Protein AF-A0A8J6B1J0-F1 (afdb_monomer_lite)

Radius of gyration: 17.76 Å; chains: 1; bounding box: 46×35×57 Å

pLDDT: mean 84.95, std 15.13, range [45.5, 97.12]

Secondary structure (DSSP, 8-state):
----GGGGGGHHHHHHHHHHHHHHHHHHHHH---HHHHHHHHHHHHHHHHHHTTS-HHHHHHHHHHHHHHHHHHTTS---HHHHHHHHHHHHHHHHHTTSS--TTSSTT-S---

Foldseek 3Di:
DPPPVVCVVCPVVVLVVVLVVVLVLLVVLLVDPDPVVVVVSLVVLLVSLVVLLPDDLVSVVSNCVSCVVSLVSVVVDPDDPSSVVSSVSSVVSCCVSVVVDDPPPPPVVDDDDD

Sequence (114 aa):
MYTDERRRDFWEDIEQRLLNVCSEALAYFITVNSESHREAWTNLLLLLLTKTLKVSNEKFRAHASKYYPHLCEIMQFDLIPELRAVLRKFFLRIGIVFRIWLADEQLSGRLPSS

InterPro domains:
  IPR046455 Sec7/BIG1-like, C-terminal domain [PF20252] (1-91)

Structure (mmCIF, N/CA/C/O backbone):
data_AF-A0A8J6B1J0-F1
#
_entry.id   AF-A0A8J6B1J0-F1
#
loop_
_atom_site.group_PDB
_atom_site.id
_atom_site.type_symbol
_atom_site.label_atom_id
_atom_site.label_alt_id
_atom_site.label_comp_id
_atom_site.label_asym_id
_atom_site.label_entity_id
_atom_site.label_seq_id
_atom_site.pdbx_PDB_ins_code
_atom_site.Cartn_x
_atom_site.Cartn_y
_atom_site.Cartn_z
_atom_site.occupancy
_atom_site.B_iso_or_equiv
_atom_site.auth_seq_id
_atom_site.auth_comp_id
_atom_site.auth_asym_id
_atom_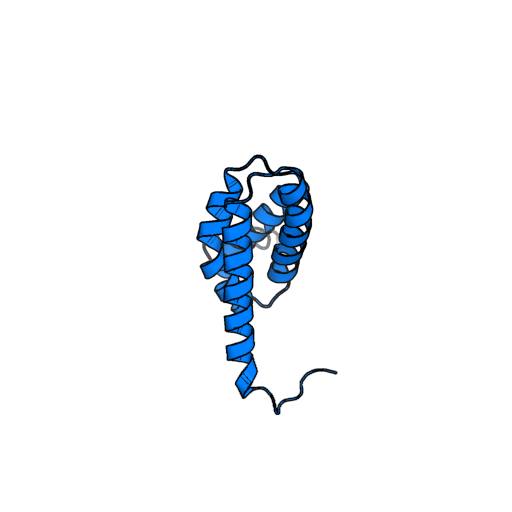site.auth_atom_id
_atom_site.pdbx_PDB_model_num
ATOM 1 N N . MET A 1 1 ? -22.500 14.579 -2.874 1.00 50.72 1 MET A N 1
ATOM 2 C CA . MET A 1 1 ? -23.157 14.079 -4.101 1.00 50.72 1 MET A CA 1
ATOM 3 C C . MET A 1 1 ? -22.455 12.802 -4.573 1.00 50.72 1 MET A C 1
ATOM 5 O O . MET A 1 1 ? -21.674 12.902 -5.495 1.00 50.72 1 MET A O 1
ATOM 9 N N . TYR A 1 2 ? -22.644 11.663 -3.882 1.00 50.44 2 TYR A N 1
ATOM 10 C CA . TYR A 1 2 ? -22.471 10.262 -4.361 1.00 50.44 2 TYR A CA 1
ATOM 11 C C . TYR A 1 2 ? -22.719 9.264 -3.203 1.00 50.44 2 TYR A C 1
ATOM 13 O O . TYR A 1 2 ? -21.967 8.324 -2.975 1.00 50.44 2 TYR A O 1
ATOM 21 N N . THR A 1 3 ? -23.777 9.479 -2.426 1.00 58.22 3 THR A N 1
ATOM 22 C CA . THR A 1 3 ? -24.285 8.491 -1.461 1.00 58.22 3 THR A CA 1
ATOM 23 C C . THR A 1 3 ? -25.687 8.127 -1.914 1.00 58.22 3 THR A C 1
ATOM 25 O O . THR A 1 3 ? -26.676 8.552 -1.330 1.00 58.22 3 THR A O 1
ATOM 28 N N . ASP A 1 4 ? -25.762 7.433 -3.050 1.00 66.00 4 ASP A N 1
ATOM 29 C CA . ASP A 1 4 ? -26.993 6.770 -3.472 1.00 66.00 4 ASP A CA 1
ATOM 30 C C . ASP A 1 4 ? -27.190 5.576 -2.529 1.00 66.00 4 ASP A C 1
ATOM 32 O O . ASP A 1 4 ? -26.603 4.509 -2.718 1.00 66.00 4 ASP A O 1
ATOM 36 N N . GLU A 1 5 ? -27.931 5.798 -1.440 1.00 66.50 5 GLU A N 1
ATOM 37 C CA . GLU A 1 5 ? -28.155 4.811 -0.373 1.00 66.50 5 GLU A CA 1
ATOM 38 C C . GLU A 1 5 ? -28.821 3.527 -0.887 1.00 66.50 5 GLU A C 1
ATOM 40 O O . GLU A 1 5 ? -28.708 2.482 -0.254 1.00 66.50 5 GLU A O 1
ATOM 45 N N . ARG A 1 6 ? -29.423 3.567 -2.083 1.00 63.72 6 ARG A N 1
ATOM 46 C CA . ARG A 1 6 ? -30.017 2.413 -2.773 1.00 63.72 6 ARG A CA 1
ATOM 47 C C . ARG A 1 6 ? -28.990 1.394 -3.274 1.00 63.72 6 ARG A C 1
ATOM 49 O O . ARG A 1 6 ? -29.377 0.352 -3.785 1.00 63.72 6 ARG A O 1
ATOM 56 N N . ARG A 1 7 ? -27.691 1.699 -3.183 1.00 62.53 7 ARG A N 1
ATOM 57 C CA . ARG A 1 7 ? -26.591 0.820 -3.619 1.00 62.53 7 ARG A CA 1
ATOM 58 C C . ARG A 1 7 ? -25.714 0.333 -2.468 1.00 62.53 7 ARG A C 1
ATOM 60 O O . ARG A 1 7 ? -24.639 -0.206 -2.728 1.00 62.53 7 ARG A O 1
ATOM 67 N N . ARG A 1 8 ? -26.151 0.537 -1.217 1.00 65.69 8 ARG A N 1
ATOM 68 C CA . ARG A 1 8 ? -25.427 0.099 -0.013 1.00 65.69 8 ARG A CA 1
ATOM 69 C C . ARG A 1 8 ? -25.078 -1.381 -0.056 1.00 65.69 8 ARG A C 1
ATOM 71 O O . ARG A 1 8 ? -23.951 -1.737 0.267 1.00 65.69 8 ARG A O 1
ATOM 78 N N . ASP A 1 9 ? -26.014 -2.185 -0.543 1.00 74.81 9 ASP A N 1
ATOM 79 C CA . ASP A 1 9 ? -25.898 -3.641 -0.622 1.00 74.81 9 ASP A CA 1
ATOM 80 C C . ASP A 1 9 ? -24.714 -4.095 -1.495 1.00 74.81 9 ASP A C 1
ATOM 82 O O . ASP A 1 9 ? -24.187 -5.181 -1.298 1.00 74.81 9 ASP A O 1
ATOM 86 N N . PHE A 1 10 ? -24.236 -3.245 -2.414 1.00 77.94 10 PHE A N 1
ATOM 87 C CA . PHE A 1 10 ? -23.089 -3.540 -3.280 1.00 77.94 10 PHE A CA 1
ATOM 88 C C . PHE A 1 10 ? -21.767 -2.944 -2.782 1.00 77.94 10 PHE A C 1
ATOM 90 O O . PHE A 1 10 ? -20.724 -3.176 -3.395 1.00 77.94 10 PHE A O 1
ATOM 97 N N . TRP A 1 11 ? -21.767 -2.125 -1.724 1.00 78.69 11 TRP A N 1
ATOM 98 C CA . TRP A 1 11 ? -20.541 -1.461 -1.270 1.00 78.69 11 TRP A CA 1
ATOM 99 C C . TRP A 1 11 ? -19.500 -2.449 -0.759 1.00 78.69 11 TRP A C 1
ATOM 101 O O . TRP A 1 11 ? -18.324 -2.284 -1.081 1.00 78.69 11 TRP A O 1
ATOM 111 N N . GLU A 1 12 ? -19.923 -3.478 -0.028 1.00 82.12 12 GLU A N 1
ATOM 112 C CA . GLU A 1 12 ? -19.017 -4.520 0.461 1.00 82.12 12 GLU A CA 1
ATOM 113 C C . GLU A 1 12 ? -18.400 -5.308 -0.699 1.00 82.12 12 GLU A C 1
ATOM 115 O O . GLU A 1 12 ? -17.180 -5.472 -0.752 1.00 82.12 12 GLU A O 1
ATOM 120 N N . ASP A 1 13 ? -19.207 -5.695 -1.690 1.00 85.69 13 ASP A N 1
ATOM 121 C CA . ASP A 1 13 ? -18.733 -6.393 -2.890 1.00 85.69 13 ASP A CA 1
ATOM 122 C C . ASP A 1 13 ? -17.728 -5.557 -3.691 1.00 85.69 13 ASP A C 1
ATOM 124 O O . ASP A 1 13 ? -16.697 -6.059 -4.150 1.00 85.69 13 ASP A O 1
ATOM 128 N N . ILE A 1 14 ? -18.011 -4.263 -3.867 1.00 86.69 14 ILE A N 1
ATOM 129 C CA . ILE A 1 14 ? -17.119 -3.335 -4.570 1.00 86.69 14 ILE A CA 1
ATOM 130 C C . ILE A 1 14 ? -15.808 -3.173 -3.797 1.00 86.69 14 ILE A C 1
ATOM 132 O O . ILE A 1 14 ? -14.734 -3.177 -4.402 1.00 86.69 14 ILE A O 1
ATOM 136 N N . GLU A 1 15 ? -15.876 -3.051 -2.472 1.00 84.88 15 GLU A N 1
ATOM 137 C CA . GLU A 1 15 ? -14.702 -2.927 -1.610 1.00 84.88 15 GLU A CA 1
ATOM 138 C C . GLU A 1 15 ? -13.831 -4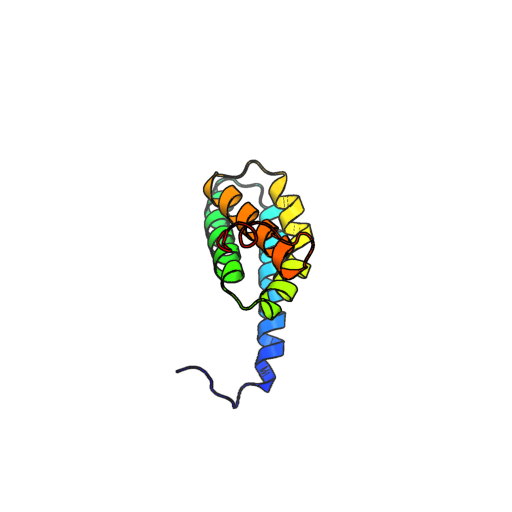.189 -1.659 1.00 84.88 15 GLU A C 1
ATOM 140 O O . GLU A 1 15 ? -12.617 -4.084 -1.835 1.00 84.88 15 GLU A O 1
ATOM 145 N N . GLN A 1 16 ? -14.434 -5.381 -1.619 1.00 88.62 16 GLN A N 1
ATOM 146 C CA .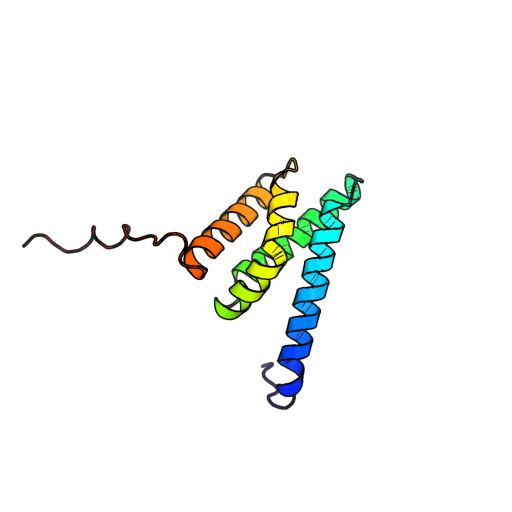 GLN A 1 16 ? -13.714 -6.649 -1.768 1.00 88.62 16 GLN A CA 1
ATOM 147 C C . GLN A 1 16 ? -13.055 -6.787 -3.141 1.00 88.62 16 GLN A C 1
ATOM 149 O O . GLN A 1 16 ? -11.886 -7.170 -3.235 1.00 88.62 16 GLN A O 1
ATOM 154 N N . ARG A 1 17 ? -13.758 -6.418 -4.218 1.00 91.50 17 ARG A N 1
ATOM 155 C CA . ARG A 1 17 ? -13.182 -6.406 -5.572 1.00 91.50 17 ARG A CA 1
ATOM 156 C C . ARG A 1 17 ? -12.009 -5.440 -5.674 1.00 91.50 17 ARG A C 1
ATOM 158 O O . ARG A 1 17 ? -10.980 -5.805 -6.236 1.00 91.50 17 ARG A O 1
ATOM 165 N N . LEU A 1 18 ? -12.128 -4.247 -5.095 1.00 90.38 18 LEU A N 1
ATOM 166 C CA . LEU A 1 18 ? -11.040 -3.274 -5.069 1.00 90.38 18 LEU A CA 1
ATOM 167 C C . LEU A 1 18 ? -9.834 -3.810 -4.286 1.00 90.38 18 LEU A C 1
ATOM 169 O O . LEU A 1 18 ? -8.708 -3.733 -4.768 1.00 90.38 18 LEU A O 1
ATOM 173 N N . LEU A 1 19 ? -10.066 -4.407 -3.113 1.00 92.44 19 LEU A N 1
ATOM 174 C CA . LEU A 1 19 ? -9.029 -5.057 -2.310 1.00 92.44 19 LEU A CA 1
ATOM 175 C C . LEU A 1 19 ? -8.307 -6.167 -3.085 1.00 92.44 19 LEU A C 1
ATOM 177 O O . LEU A 1 19 ? -7.086 -6.278 -2.985 1.00 92.44 19 LEU A O 1
ATOM 181 N N . ASN A 1 20 ? -9.040 -6.992 -3.838 1.00 93.19 20 ASN A N 1
ATOM 182 C CA . ASN A 1 20 ? -8.471 -8.046 -4.685 1.00 93.19 20 ASN A CA 1
ATOM 183 C C . ASN A 1 20 ? -7.608 -7.458 -5.804 1.00 93.19 20 ASN A C 1
ATOM 185 O O . ASN A 1 20 ? -6.415 -7.739 -5.851 1.00 93.19 20 ASN A O 1
ATOM 189 N N . VAL A 1 21 ? -8.173 -6.570 -6.625 1.00 93.88 21 VAL A N 1
ATOM 190 C CA . VAL A 1 21 ? -7.481 -5.979 -7.783 1.00 93.88 21 VAL A CA 1
ATOM 191 C C . VAL A 1 21 ? -6.223 -5.222 -7.361 1.00 93.88 21 VAL A C 1
ATOM 193 O O . VAL A 1 21 ? -5.175 -5.341 -7.991 1.00 93.88 21 VAL A O 1
ATOM 196 N N . CYS A 1 22 ? -6.285 -4.459 -6.270 1.00 94.19 22 CYS A N 1
ATOM 197 C CA . CYS A 1 22 ? -5.111 -3.761 -5.759 1.00 94.19 22 CYS A CA 1
ATOM 198 C C . CYS A 1 22 ? -4.048 -4.723 -5.205 1.00 94.19 22 CYS A C 1
ATOM 200 O O . CYS A 1 22 ? -2.859 -4.448 -5.343 1.00 94.19 22 CYS A O 1
ATOM 202 N N . SER A 1 23 ? -4.450 -5.844 -4.599 1.00 93.94 23 SER A N 1
ATOM 203 C CA . SER A 1 23 ? -3.509 -6.879 -4.156 1.00 93.94 23 SER A CA 1
ATOM 204 C C . SER A 1 23 ? -2.840 -7.574 -5.341 1.00 93.94 23 SER A C 1
ATOM 206 O O . SER A 1 23 ? -1.633 -7.789 -5.317 1.00 93.94 23 SER A O 1
ATOM 208 N N . GLU A 1 24 ? -3.599 -7.884 -6.391 1.00 93.88 24 GLU A N 1
ATOM 209 C CA . GLU A 1 24 ? -3.075 -8.456 -7.635 1.00 93.88 24 GLU A CA 1
ATOM 210 C C . GLU A 1 24 ? -2.111 -7.491 -8.331 1.00 93.88 24 GLU A C 1
ATOM 212 O O . GLU A 1 24 ? -1.060 -7.911 -8.803 1.00 93.88 24 GLU A O 1
ATOM 217 N N . ALA A 1 25 ? -2.406 -6.188 -8.326 1.00 93.12 25 ALA A N 1
ATOM 218 C CA . ALA A 1 25 ? -1.504 -5.166 -8.851 1.00 93.12 25 ALA A CA 1
ATOM 219 C C . ALA A 1 25 ? -0.158 -5.131 -8.103 1.00 93.12 25 ALA A C 1
ATOM 221 O O . ALA A 1 25 ? 0.892 -4.985 -8.729 1.00 93.12 25 ALA A O 1
ATOM 222 N N . LEU A 1 26 ? -0.174 -5.292 -6.775 1.00 93.94 26 LEU A N 1
ATOM 223 C CA . LEU A 1 26 ? 1.046 -5.385 -5.966 1.00 93.94 26 LEU A CA 1
ATOM 224 C C . LEU A 1 26 ? 1.831 -6.665 -6.270 1.00 93.94 26 LEU A C 1
ATOM 226 O O . LEU A 1 26 ? 3.045 -6.603 -6.451 1.00 93.94 26 LEU A O 1
ATOM 230 N N . ALA A 1 27 ? 1.144 -7.805 -6.365 1.00 93.94 27 AL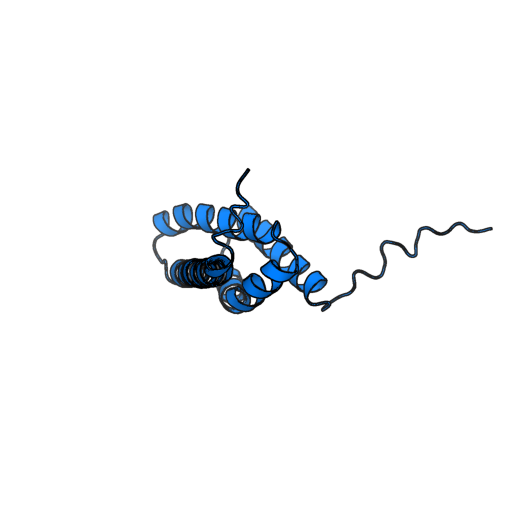A A N 1
ATOM 231 C CA . ALA A 1 27 ? 1.757 -9.073 -6.749 1.00 93.94 27 ALA A CA 1
ATOM 232 C C . ALA A 1 27 ? 2.393 -8.988 -8.143 1.00 93.94 27 ALA A C 1
ATOM 234 O O . ALA A 1 27 ? 3.537 -9.396 -8.330 1.00 93.94 27 ALA A O 1
ATOM 235 N N . TYR A 1 28 ? 1.690 -8.385 -9.102 1.00 92.12 28 TYR A N 1
ATOM 236 C CA . TYR A 1 28 ? 2.207 -8.172 -10.445 1.00 92.12 28 TYR A CA 1
ATOM 237 C C . TYR A 1 28 ? 3.470 -7.313 -10.419 1.00 92.12 28 TYR A C 1
ATOM 239 O O . TYR A 1 28 ? 4.482 -7.735 -10.973 1.00 92.12 28 TYR A O 1
ATOM 247 N N . PHE A 1 29 ? 3.457 -6.172 -9.715 1.00 90.44 29 PHE A N 1
ATOM 248 C CA . PHE A 1 29 ? 4.617 -5.281 -9.599 1.00 90.44 29 PHE A CA 1
ATOM 249 C C . PHE A 1 29 ? 5.889 -6.007 -9.131 1.00 90.44 29 PHE A C 1
ATOM 251 O O . PHE A 1 29 ? 6.964 -5.742 -9.665 1.00 90.44 29 PHE A O 1
ATOM 258 N N . ILE A 1 30 ? 5.767 -6.955 -8.194 1.00 91.62 30 ILE A N 1
ATOM 259 C CA . ILE A 1 30 ? 6.894 -7.770 -7.703 1.00 91.62 30 ILE A CA 1
ATOM 260 C C . ILE A 1 30 ? 7.525 -8.602 -8.833 1.00 91.62 30 ILE A C 1
ATOM 262 O O . ILE A 1 30 ? 8.741 -8.757 -8.887 1.00 91.62 30 ILE A O 1
ATOM 266 N N . THR A 1 31 ? 6.716 -9.108 -9.764 1.00 92.06 31 THR A N 1
ATOM 267 C CA . THR A 1 31 ? 7.179 -9.962 -10.874 1.00 92.06 31 THR A CA 1
ATOM 268 C C . THR A 1 31 ? 7.704 -9.191 -12.090 1.00 92.06 31 THR A C 1
ATOM 270 O O . THR A 1 31 ? 8.342 -9.781 -12.965 1.00 92.06 31 THR A O 1
ATOM 273 N N . VAL A 1 32 ? 7.435 -7.883 -12.190 1.00 85.62 32 VAL A N 1
ATOM 274 C CA . VAL A 1 32 ? 7.809 -7.085 -13.366 1.00 85.62 32 VAL A CA 1
ATOM 275 C C . VAL A 1 32 ? 9.324 -6.966 -13.441 1.00 85.62 32 VAL A C 1
ATOM 277 O O . VAL A 1 32 ? 9.915 -6.264 -12.634 1.00 85.62 32 VAL A O 1
ATOM 280 N N . ASN A 1 33 ? 9.951 -7.570 -14.454 1.00 77.38 33 ASN A N 1
ATOM 281 C CA . ASN A 1 33 ? 11.407 -7.504 -14.621 1.00 77.38 33 ASN A CA 1
ATOM 282 C C . ASN A 1 33 ? 11.911 -6.373 -15.531 1.00 77.38 33 ASN A C 1
ATOM 284 O O . ASN A 1 33 ? 13.067 -5.967 -15.429 1.00 77.38 33 ASN A O 1
ATOM 288 N N . SER A 1 34 ? 11.037 -5.845 -16.386 1.00 83.44 34 SER A N 1
ATOM 289 C CA . SER A 1 34 ? 11.349 -4.803 -17.369 1.00 83.44 34 SER A CA 1
ATOM 290 C C . SER A 1 34 ? 11.397 -3.409 -16.737 1.00 83.44 34 SER A C 1
ATOM 292 O O . SER A 1 34 ? 10.457 -3.002 -16.060 1.00 83.44 34 SER A O 1
ATOM 294 N N . GLU A 1 35 ? 12.471 -2.666 -16.997 1.00 78.12 35 GLU A N 1
ATOM 295 C CA . GLU A 1 35 ? 12.723 -1.331 -16.436 1.00 78.12 35 GLU A CA 1
ATOM 296 C C . GLU A 1 35 ? 11.650 -0.296 -16.818 1.00 78.12 35 GLU A C 1
ATOM 298 O O . GLU A 1 35 ? 11.098 0.366 -15.940 1.00 78.12 35 GLU A O 1
ATOM 303 N N . SER A 1 36 ? 11.251 -0.235 -18.094 1.00 79.44 36 SER A N 1
ATOM 304 C CA . SER A 1 36 ? 10.196 0.680 -18.564 1.00 79.44 36 SER A CA 1
ATOM 305 C C . SER A 1 36 ? 8.836 0.390 -17.924 1.00 79.44 36 SER A C 1
ATOM 307 O O . SER A 1 36 ? 8.094 1.304 -17.558 1.00 79.44 36 SER A O 1
ATOM 309 N N . HIS A 1 37 ? 8.509 -0.890 -17.729 1.00 80.56 37 HIS A N 1
ATOM 310 C CA . HIS A 1 37 ? 7.308 -1.269 -16.998 1.00 80.56 37 HIS A CA 1
ATOM 311 C C . HIS A 1 37 ? 7.423 -0.911 -15.512 1.00 80.56 37 HIS A C 1
ATOM 313 O O . HIS A 1 37 ? 6.471 -0.369 -14.955 1.00 80.56 37 HIS A O 1
ATOM 319 N N . ARG A 1 38 ? 8.570 -1.140 -14.859 1.00 83.06 38 ARG A N 1
ATOM 320 C CA . ARG A 1 38 ? 8.749 -0.753 -13.449 1.00 83.06 38 ARG A CA 1
ATOM 321 C C . ARG A 1 38 ? 8.515 0.738 -13.238 1.00 83.06 38 ARG A C 1
ATOM 323 O O . ARG A 1 38 ? 7.848 1.098 -12.271 1.00 83.06 38 ARG A O 1
ATOM 330 N N . GLU A 1 39 ? 8.994 1.597 -14.132 1.00 84.88 39 GLU A N 1
ATOM 331 C CA . GLU A 1 39 ? 8.788 3.044 -14.026 1.00 84.88 39 GLU A CA 1
ATOM 332 C C . GLU A 1 39 ? 7.299 3.425 -14.125 1.00 84.88 39 GLU A C 1
ATOM 334 O O . GLU A 1 39 ? 6.758 4.094 -13.239 1.00 84.88 39 GLU A O 1
ATOM 339 N N . ALA A 1 40 ? 6.589 2.924 -15.142 1.00 86.25 40 ALA A N 1
ATOM 340 C CA . ALA A 1 40 ? 5.155 3.177 -15.299 1.00 86.25 40 ALA A CA 1
ATOM 341 C C . ALA A 1 40 ? 4.340 2.673 -14.092 1.00 86.25 40 ALA A C 1
ATOM 343 O O . ALA A 1 40 ? 3.460 3.370 -13.577 1.00 86.25 40 ALA A O 1
ATOM 344 N N . TRP A 1 41 ? 4.667 1.480 -13.594 1.00 89.88 41 TRP A N 1
ATOM 345 C CA . TRP A 1 41 ? 3.993 0.888 -12.444 1.00 89.88 41 TRP A CA 1
ATOM 346 C C . TRP A 1 41 ? 4.384 1.534 -11.111 1.00 89.88 41 TRP A C 1
ATOM 348 O O . TRP A 1 41 ? 3.584 1.514 -10.178 1.00 89.88 41 TRP A O 1
ATOM 358 N N . THR A 1 42 ? 5.547 2.182 -11.019 1.00 90.56 42 THR A N 1
ATOM 359 C CA . THR A 1 42 ? 5.944 2.955 -9.831 1.00 90.56 42 THR A CA 1
ATOM 360 C C . THR A 1 42 ? 4.972 4.106 -9.582 1.00 90.56 42 THR A C 1
ATOM 362 O O . THR A 1 42 ? 4.530 4.305 -8.450 1.00 90.56 42 THR A O 1
ATOM 365 N N . ASN A 1 43 ? 4.549 4.815 -10.633 1.00 91.06 43 ASN A N 1
ATOM 366 C CA . ASN A 1 43 ? 3.542 5.874 -10.520 1.00 91.06 43 ASN A CA 1
ATOM 367 C C . ASN A 1 43 ? 2.179 5.333 -10.060 1.00 91.06 43 ASN A C 1
ATOM 369 O O . ASN A 1 43 ? 1.518 5.939 -9.211 1.00 91.06 43 ASN A O 1
ATOM 373 N N . LEU A 1 44 ? 1.775 4.163 -10.567 1.00 91.69 44 LEU A N 1
ATOM 374 C CA . LEU A 1 44 ? 0.556 3.482 -10.120 1.00 91.69 44 LEU A CA 1
ATOM 375 C C . LEU A 1 44 ? 0.651 3.065 -8.649 1.00 91.69 44 LEU A C 1
ATOM 377 O O . LEU A 1 44 ? -0.296 3.271 -7.889 1.00 91.69 44 LEU A O 1
ATOM 381 N N . LEU A 1 45 ? 1.799 2.538 -8.226 1.00 92.50 45 LEU A N 1
ATOM 382 C CA . LEU A 1 45 ? 2.043 2.130 -6.849 1.00 92.50 45 LEU A CA 1
ATOM 383 C C . LEU A 1 45 ? 2.022 3.331 -5.895 1.00 92.50 45 LEU A C 1
ATOM 385 O O . LEU A 1 45 ? 1.370 3.286 -4.851 1.00 92.50 45 LEU A O 1
ATOM 389 N N . LEU A 1 46 ? 2.663 4.437 -6.274 1.00 94.19 46 LEU A N 1
ATOM 390 C CA . LEU A 1 46 ? 2.603 5.697 -5.535 1.00 94.19 46 LEU A CA 1
ATOM 391 C C . LEU A 1 46 ? 1.158 6.177 -5.375 1.00 94.19 46 LEU A C 1
ATOM 393 O O . LEU A 1 46 ? 0.740 6.521 -4.265 1.00 94.19 46 LEU A O 1
ATOM 397 N N . LEU A 1 47 ? 0.370 6.164 -6.452 1.00 94.69 47 LEU A N 1
ATOM 398 C CA . LEU A 1 47 ? -1.040 6.540 -6.405 1.00 94.69 47 LEU A CA 1
ATOM 399 C C . LEU A 1 47 ? -1.836 5.618 -5.469 1.00 94.69 47 LEU A C 1
ATOM 401 O O . LEU A 1 47 ? -2.565 6.105 -4.603 1.00 94.69 47 LEU A O 1
ATOM 405 N N . LEU A 1 48 ? -1.665 4.302 -5.598 1.00 94.88 48 LEU A N 1
ATOM 406 C CA . LEU A 1 48 ? -2.344 3.306 -4.774 1.00 94.88 48 LEU A CA 1
ATOM 407 C C . LEU A 1 48 ? -2.049 3.515 -3.284 1.00 94.88 48 LEU A C 1
ATOM 409 O O . LEU A 1 48 ? -2.969 3.628 -2.466 1.00 94.88 48 LEU A O 1
ATOM 413 N N . LEU A 1 49 ? -0.768 3.611 -2.923 1.00 95.31 49 LEU A N 1
ATOM 414 C CA . LEU A 1 49 ? -0.339 3.751 -1.534 1.00 95.31 49 LEU A CA 1
ATOM 415 C C . LEU A 1 49 ? -0.770 5.096 -0.943 1.00 95.31 49 LEU A C 1
ATOM 417 O O . LEU A 1 49 ? -1.277 5.143 0.178 1.00 95.31 49 LEU A O 1
ATOM 421 N N . THR A 1 50 ? -0.641 6.195 -1.691 1.00 95.56 50 THR A N 1
ATOM 422 C CA . THR A 1 50 ? -1.055 7.526 -1.213 1.00 95.56 50 THR A CA 1
ATOM 423 C C . THR A 1 50 ? -2.567 7.657 -1.052 1.00 95.56 50 THR A C 1
ATOM 425 O O . THR A 1 50 ? -3.018 8.324 -0.118 1.00 95.56 50 THR A O 1
ATOM 428 N N . LYS A 1 51 ? -3.371 7.016 -1.910 1.00 95.19 51 LYS A N 1
ATOM 429 C CA . LYS A 1 51 ? -4.831 6.956 -1.742 1.00 95.19 51 LYS A CA 1
ATOM 430 C C . LYS A 1 51 ? -5.213 6.096 -0.544 1.00 95.19 51 LYS A C 1
ATOM 432 O O . LYS A 1 51 ? -6.006 6.544 0.282 1.00 95.19 51 LYS A O 1
ATOM 437 N N . THR A 1 52 ? -4.585 4.933 -0.384 1.00 94.69 52 THR A N 1
ATOM 438 C CA . THR A 1 52 ? -4.805 4.054 0.775 1.00 94.69 52 THR A CA 1
ATOM 439 C C . THR A 1 52 ? -4.423 4.754 2.084 1.00 94.69 52 THR A C 1
ATOM 441 O O . THR A 1 52 ? -5.130 4.660 3.079 1.00 94.69 52 THR A O 1
ATOM 444 N N . LEU A 1 53 ? -3.370 5.574 2.095 1.00 94.75 53 LEU A N 1
ATOM 445 C CA . LEU A 1 53 ? -3.000 6.396 3.253 1.00 94.75 53 LEU A CA 1
ATOM 446 C C . LEU A 1 53 ? -4.057 7.433 3.672 1.00 94.75 53 LEU A C 1
ATOM 448 O O . LEU A 1 53 ? -3.957 7.958 4.778 1.00 94.75 53 LEU A O 1
ATOM 452 N N . LYS A 1 54 ? -5.060 7.725 2.838 1.00 93.94 54 LYS A N 1
ATOM 453 C CA . LYS A 1 54 ? -6.111 8.717 3.122 1.00 93.94 54 LYS A CA 1
ATOM 454 C C . LYS A 1 54 ? -7.462 8.109 3.510 1.00 93.94 54 LYS A C 1
ATOM 456 O O . LYS A 1 54 ? -8.339 8.851 3.940 1.00 93.94 54 LYS A O 1
ATOM 461 N N . VAL A 1 55 ? -7.653 6.794 3.363 1.00 92.88 55 VAL A N 1
ATOM 462 C CA . VAL A 1 55 ? -8.917 6.135 3.753 1.00 92.88 55 VAL A CA 1
ATOM 463 C C . VAL A 1 55 ? -9.058 6.070 5.279 1.00 92.88 55 VAL A C 1
ATOM 465 O O . VAL A 1 55 ? -8.069 6.249 5.993 1.00 92.88 55 VAL A O 1
ATOM 468 N N . SER A 1 56 ? -10.264 5.809 5.795 1.00 94.44 56 SER A N 1
ATOM 469 C CA . SER A 1 56 ? -10.512 5.667 7.240 1.00 94.44 56 SER A CA 1
ATOM 470 C C . SER A 1 56 ? -9.685 4.534 7.863 1.00 94.44 56 SER A C 1
ATOM 472 O O . SER A 1 56 ? -9.194 3.650 7.165 1.00 94.44 56 SER A O 1
ATOM 474 N N . ASN A 1 57 ? -9.513 4.540 9.188 1.00 93.44 57 ASN A N 1
ATOM 475 C CA . ASN A 1 57 ? -8.706 3.514 9.862 1.00 93.44 57 ASN A CA 1
ATOM 476 C C . ASN A 1 57 ? -9.262 2.097 9.672 1.00 93.44 57 ASN A C 1
ATOM 478 O O . ASN A 1 57 ? -8.480 1.161 9.552 1.00 93.44 57 ASN A O 1
ATOM 482 N N . GLU A 1 58 ? -10.584 1.945 9.618 1.00 92.50 58 GLU A N 1
ATOM 483 C CA . GLU A 1 58 ? -11.254 0.668 9.355 1.00 92.50 58 GLU A CA 1
ATOM 484 C C . GLU A 1 58 ? -10.864 0.104 7.984 1.00 92.50 58 GLU A C 1
ATOM 486 O O . GLU A 1 58 ? -10.275 -0.973 7.904 1.00 92.50 58 GLU A O 1
ATOM 491 N N . LYS A 1 59 ? -11.059 0.889 6.919 1.00 92.00 59 LYS A N 1
ATOM 492 C CA . LYS A 1 59 ? -10.676 0.491 5.557 1.00 92.00 59 LYS A CA 1
ATOM 493 C C . LYS A 1 59 ? -9.172 0.283 5.434 1.00 92.00 59 LYS A C 1
ATOM 495 O O . LYS A 1 59 ? -8.708 -0.658 4.797 1.00 92.00 59 LYS A O 1
ATOM 500 N N . PHE A 1 60 ? -8.388 1.135 6.095 1.00 95.50 60 PHE A N 1
ATOM 501 C CA . PHE A 1 60 ? -6.938 1.009 6.104 1.00 95.50 60 PHE A CA 1
ATOM 502 C C . PHE A 1 60 ? -6.489 -0.315 6.723 1.00 95.50 60 PHE A C 1
ATOM 504 O O . PHE A 1 60 ? -5.552 -0.898 6.195 1.00 95.50 60 PHE A O 1
ATOM 511 N N . ARG A 1 61 ? -7.141 -0.825 7.783 1.00 95.31 61 ARG A N 1
ATOM 512 C CA . ARG A 1 61 ? -6.816 -2.155 8.332 1.00 95.31 61 ARG A CA 1
ATOM 513 C C . ARG A 1 61 ? -6.985 -3.241 7.278 1.00 95.31 61 ARG A C 1
ATOM 515 O O . ARG A 1 61 ? -6.055 -4.012 7.088 1.00 95.31 61 ARG A O 1
ATOM 522 N N . ALA A 1 62 ? -8.119 -3.266 6.574 1.00 94.88 62 ALA A N 1
ATOM 523 C CA . ALA A 1 62 ? -8.390 -4.272 5.547 1.00 94.88 62 ALA A CA 1
ATOM 524 C C . ALA A 1 62 ? -7.338 -4.237 4.424 1.00 94.88 62 ALA A C 1
ATOM 526 O O . ALA A 1 62 ? -6.752 -5.264 4.079 1.00 94.88 62 ALA A O 1
ATOM 527 N N . HIS A 1 63 ? -7.031 -3.039 3.916 1.00 95.94 63 HIS A N 1
ATOM 528 C CA . HIS A 1 63 ? -5.982 -2.848 2.914 1.00 95.94 63 HIS A CA 1
ATOM 529 C C . HIS A 1 63 ? -4.598 -3.240 3.442 1.00 95.94 63 HIS A C 1
ATOM 531 O O . HIS A 1 63 ? -3.887 -4.008 2.803 1.00 95.94 63 HIS A O 1
ATOM 537 N N . ALA A 1 64 ? -4.210 -2.745 4.616 1.00 96.06 64 ALA A N 1
ATOM 538 C CA . ALA A 1 64 ? -2.904 -3.007 5.201 1.00 96.06 64 ALA A CA 1
ATOM 539 C C . ALA A 1 64 ? -2.685 -4.498 5.459 1.00 96.06 64 ALA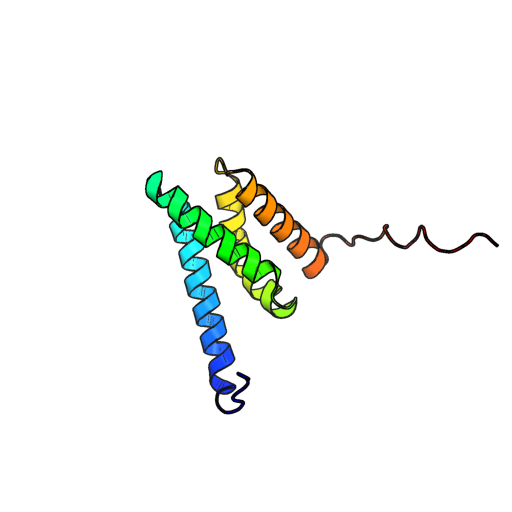 A C 1
ATOM 541 O O . ALA A 1 64 ? -1.655 -5.019 5.050 1.00 96.06 64 ALA A O 1
ATOM 542 N N . SER A 1 65 ? -3.652 -5.194 6.065 1.00 95.75 65 SER A N 1
ATOM 543 C CA . SER A 1 65 ? -3.560 -6.634 6.330 1.00 95.75 65 SER A CA 1
ATOM 544 C C . SER A 1 65 ? -3.350 -7.446 5.054 1.00 95.75 65 SER A C 1
ATOM 546 O O . SER A 1 65 ? -2.556 -8.381 5.052 1.00 95.75 65 SER A O 1
ATOM 548 N N . LYS A 1 66 ? -4.014 -7.069 3.957 1.00 95.38 66 LYS A N 1
ATOM 549 C CA . LYS A 1 66 ? -3.885 -7.756 2.669 1.00 95.38 66 LYS A CA 1
ATOM 550 C C . LYS A 1 66 ? -2.578 -7.433 1.947 1.00 95.38 66 LYS A C 1
ATOM 552 O O . LYS A 1 66 ? -1.954 -8.304 1.347 1.00 95.38 66 LYS A O 1
ATOM 557 N N . TYR A 1 67 ? -2.160 -6.172 1.987 1.00 96.06 67 TYR A N 1
ATOM 558 C CA . TYR A 1 67 ? -0.999 -5.703 1.235 1.00 96.06 67 TYR A CA 1
ATOM 559 C C . TYR A 1 67 ? 0.317 -6.011 1.943 1.00 96.06 67 TYR A C 1
ATOM 561 O O . TYR A 1 67 ? 1.331 -6.127 1.265 1.00 96.06 67 TYR A O 1
ATOM 569 N N . TYR A 1 68 ? 0.314 -6.171 3.270 1.00 96.12 68 TYR A N 1
ATOM 570 C CA . TYR A 1 68 ? 1.525 -6.262 4.089 1.00 96.12 68 TYR A CA 1
ATOM 571 C C . TYR A 1 68 ? 2.593 -7.232 3.551 1.00 96.12 68 TYR A C 1
ATOM 573 O O . TYR A 1 68 ? 3.717 -6.764 3.367 1.00 96.12 68 TYR A O 1
ATOM 581 N N . PRO A 1 69 ? 2.286 -8.500 3.192 1.00 95.94 69 PRO A N 1
ATOM 582 C CA . PRO A 1 69 ? 3.299 -9.410 2.648 1.00 95.94 69 PRO A CA 1
ATOM 583 C C . PRO A 1 69 ? 3.937 -8.873 1.360 1.00 95.94 69 PRO A C 1
ATOM 585 O O . PRO A 1 69 ? 5.155 -8.860 1.224 1.00 95.94 69 PRO A O 1
ATOM 588 N N . HIS A 1 70 ? 3.124 -8.333 0.450 1.00 95.88 70 HIS A N 1
ATOM 589 C CA . HIS A 1 70 ? 3.597 -7.752 -0.807 1.00 95.88 70 HIS A CA 1
ATOM 590 C C . HIS A 1 70 ? 4.473 -6.514 -0.577 1.00 95.88 70 HIS A C 1
ATOM 592 O O . HIS A 1 70 ? 5.475 -6.324 -1.258 1.00 95.88 70 HIS A O 1
ATOM 598 N N . LEU A 1 71 ? 4.118 -5.663 0.392 1.00 96.06 71 LEU A N 1
ATOM 599 C CA . LEU A 1 71 ? 4.921 -4.485 0.727 1.00 96.06 71 LEU A CA 1
ATOM 600 C C . LEU A 1 71 ? 6.283 -4.878 1.314 1.00 96.06 71 LEU A C 1
ATOM 602 O O . LEU A 1 71 ? 7.264 -4.185 1.053 1.00 96.06 71 LEU A O 1
ATOM 606 N N . CYS A 1 72 ? 6.354 -5.977 2.071 1.00 96.25 72 CYS A N 1
ATOM 607 C CA . CYS A 1 72 ? 7.615 -6.522 2.570 1.00 96.25 72 CYS A CA 1
ATOM 608 C C . CYS A 1 72 ? 8.516 -7.039 1.439 1.00 96.25 72 CYS A C 1
ATOM 610 O O . CYS A 1 72 ? 9.717 -6.789 1.480 1.00 96.25 72 CYS A O 1
ATOM 612 N N . GLU A 1 73 ? 7.959 -7.686 0.414 1.00 95.00 73 GLU A N 1
ATOM 613 C CA . GLU A 1 73 ? 8.727 -8.084 -0.777 1.00 95.00 73 GLU A CA 1
ATOM 614 C C . GLU A 1 73 ? 9.237 -6.861 -1.551 1.00 95.00 73 GLU A C 1
ATOM 616 O O . GLU A 1 73 ? 10.422 -6.760 -1.858 1.00 95.00 73 GLU A O 1
ATOM 621 N N . ILE A 1 74 ? 8.372 -5.869 -1.787 1.00 92.94 74 ILE A N 1
ATOM 622 C CA . ILE A 1 74 ? 8.735 -4.632 -2.500 1.00 92.94 74 ILE A CA 1
ATOM 623 C C . ILE A 1 74 ? 9.875 -3.882 -1.797 1.00 92.94 74 ILE A C 1
ATOM 625 O O . ILE A 1 74 ? 10.717 -3.284 -2.463 1.00 92.94 74 ILE A O 1
ATOM 629 N N . MET A 1 75 ? 9.932 -3.914 -0.462 1.00 91.94 75 MET A N 1
ATOM 630 C CA . MET A 1 75 ? 11.013 -3.284 0.305 1.00 91.94 75 MET A CA 1
ATOM 631 C C . MET A 1 75 ? 12.410 -3.835 -0.008 1.00 91.94 75 MET A C 1
ATOM 633 O O . MET A 1 75 ? 13.386 -3.146 0.283 1.00 91.94 75 MET A O 1
ATOM 637 N N . GLN A 1 76 ? 12.519 -5.045 -0.561 1.00 91.12 76 GLN A N 1
ATOM 638 C CA . GLN A 1 76 ? 13.804 -5.659 -0.907 1.00 91.12 76 GLN A CA 1
ATOM 639 C C . GLN A 1 76 ? 14.386 -5.115 -2.220 1.00 91.12 76 GLN A C 1
ATOM 641 O O . GLN A 1 76 ? 15.561 -5.332 -2.508 1.00 91.12 76 GLN A O 1
ATOM 646 N N . PHE A 1 77 ? 13.583 -4.418 -3.028 1.00 90.06 77 PHE A N 1
ATOM 647 C CA . PHE A 1 77 ? 14.034 -3.835 -4.288 1.00 90.06 77 PHE A CA 1
ATOM 648 C C . PHE A 1 77 ? 14.794 -2.522 -4.077 1.00 90.06 77 PHE A C 1
ATOM 650 O O . PHE A 1 77 ? 14.638 -1.839 -3.060 1.00 90.06 77 PHE A O 1
ATOM 657 N N . ASP A 1 78 ? 15.570 -2.116 -5.085 1.00 89.94 78 ASP A N 1
ATOM 658 C CA . ASP A 1 78 ? 16.149 -0.774 -5.118 1.00 89.94 78 ASP A CA 1
ATOM 659 C C . ASP A 1 78 ? 15.086 0.251 -5.540 1.00 89.94 78 ASP A C 1
ATOM 661 O O . ASP A 1 78 ? 14.788 0.449 -6.719 1.00 89.94 78 ASP A O 1
ATOM 665 N N . LEU A 1 79 ? 14.423 0.835 -4.542 1.00 89.19 79 LEU A N 1
ATOM 666 C CA . LEU A 1 79 ? 13.315 1.765 -4.743 1.00 89.19 79 LEU A CA 1
ATOM 667 C C . LEU A 1 79 ? 13.804 3.208 -4.903 1.00 89.19 79 LEU A C 1
ATOM 669 O O . LEU A 1 79 ? 14.669 3.682 -4.160 1.00 89.19 79 LEU A O 1
ATOM 673 N N . ILE A 1 80 ? 13.136 3.969 -5.769 1.00 92.00 80 ILE A N 1
ATOM 674 C CA . ILE A 1 80 ? 13.336 5.421 -5.831 1.00 92.00 80 ILE A CA 1
ATOM 675 C C . ILE A 1 80 ? 12.945 6.098 -4.496 1.00 92.00 80 ILE A C 1
ATOM 677 O O . ILE A 1 80 ? 12.092 5.579 -3.754 1.00 92.00 80 ILE A O 1
ATOM 681 N N . PRO A 1 81 ? 13.543 7.256 -4.156 1.00 94.50 81 PRO A N 1
ATOM 682 C CA . PRO A 1 81 ? 13.306 7.947 -2.885 1.00 94.50 81 PRO A CA 1
ATOM 683 C C . PRO A 1 81 ? 11.829 8.203 -2.557 1.00 94.50 81 PRO A C 1
ATOM 685 O O . PRO A 1 81 ? 11.405 8.018 -1.413 1.00 94.50 81 PRO A O 1
ATOM 688 N N . GLU A 1 82 ? 11.032 8.581 -3.551 1.00 94.19 82 GLU A N 1
ATOM 689 C CA . GLU A 1 82 ? 9.618 8.927 -3.418 1.00 94.19 82 GLU A CA 1
ATOM 690 C C . GLU A 1 82 ? 8.796 7.724 -2.949 1.00 94.19 82 GLU A C 1
ATOM 692 O O . GLU A 1 82 ? 8.001 7.825 -2.007 1.00 94.19 82 GLU A O 1
ATOM 697 N N . LEU A 1 83 ? 9.023 6.561 -3.565 1.00 93.31 83 LEU A N 1
ATOM 698 C CA . LEU A 1 83 ? 8.322 5.329 -3.219 1.00 93.31 83 LEU A CA 1
ATOM 699 C C . LEU A 1 83 ? 8.724 4.843 -1.825 1.00 93.31 83 LEU A C 1
ATOM 701 O O . LEU A 1 83 ? 7.855 4.508 -1.015 1.00 93.31 83 LEU A O 1
ATOM 705 N N . ARG A 1 84 ? 10.020 4.907 -1.498 1.00 95.56 84 ARG A N 1
ATOM 706 C CA . ARG A 1 84 ? 10.528 4.594 -0.155 1.00 95.56 84 ARG A CA 1
ATOM 707 C C . ARG A 1 84 ? 9.875 5.480 0.913 1.00 95.56 84 ARG A C 1
ATOM 709 O O . ARG A 1 84 ? 9.460 4.987 1.964 1.00 95.56 84 ARG A O 1
ATOM 716 N N . ALA A 1 85 ? 9.720 6.778 0.644 1.00 96.50 85 ALA A N 1
ATOM 717 C CA . ALA A 1 85 ? 9.086 7.717 1.568 1.00 96.50 85 ALA A CA 1
ATOM 718 C C . ALA A 1 85 ? 7.599 7.401 1.807 1.00 96.50 85 ALA A C 1
ATOM 720 O O . ALA A 1 85 ? 7.120 7.486 2.944 1.00 96.50 85 ALA A O 1
ATOM 721 N N . VAL A 1 86 ? 6.860 7.023 0.760 1.00 96.75 86 VAL A N 1
ATOM 722 C CA . VAL A 1 86 ? 5.444 6.641 0.873 1.00 96.75 86 VAL A CA 1
ATOM 723 C C . VAL A 1 86 ? 5.282 5.307 1.606 1.00 96.75 86 VAL A C 1
ATOM 725 O O . VAL A 1 86 ? 4.452 5.228 2.514 1.00 96.75 86 VAL A O 1
ATOM 728 N N . LEU A 1 87 ? 6.103 4.297 1.298 1.00 96.31 87 LEU A N 1
ATOM 729 C CA . LEU A 1 87 ? 6.111 3.018 2.019 1.00 96.31 87 LEU A CA 1
ATOM 730 C C . LEU A 1 87 ? 6.397 3.215 3.508 1.00 96.31 87 LEU A C 1
ATOM 732 O O . LEU A 1 87 ? 5.659 2.701 4.346 1.00 96.31 87 LEU A O 1
ATOM 736 N N . ARG A 1 88 ? 7.390 4.042 3.861 1.00 96.69 88 ARG A N 1
ATOM 737 C CA . ARG A 1 88 ? 7.675 4.378 5.265 1.00 96.69 88 ARG A CA 1
ATOM 738 C C . ARG A 1 88 ? 6.447 4.952 5.975 1.00 96.69 88 ARG A C 1
ATOM 740 O O . ARG A 1 88 ? 6.121 4.521 7.078 1.00 96.69 88 ARG A O 1
ATOM 747 N N . LYS A 1 89 ? 5.744 5.910 5.356 1.00 96.62 89 LYS A N 1
ATOM 748 C CA . LYS A 1 89 ? 4.501 6.474 5.919 1.00 96.62 89 LYS A CA 1
ATOM 749 C C . LYS A 1 89 ? 3.424 5.402 6.091 1.00 96.62 89 LYS A C 1
ATOM 751 O O . LYS A 1 89 ? 2.712 5.419 7.093 1.00 96.62 89 LYS A O 1
ATOM 756 N N . PHE A 1 90 ? 3.325 4.470 5.144 1.00 97.12 90 PHE A N 1
ATOM 757 C CA . PHE A 1 90 ? 2.396 3.347 5.210 1.00 97.12 90 PHE A CA 1
ATOM 758 C C . PHE A 1 90 ? 2.673 2.458 6.425 1.00 97.12 90 PHE A C 1
ATOM 760 O O . PHE A 1 90 ? 1.779 2.275 7.249 1.00 97.12 90 PHE A O 1
ATOM 767 N N . PHE A 1 91 ? 3.911 1.990 6.605 1.00 96.38 91 PHE A N 1
ATOM 768 C CA . PHE A 1 91 ? 4.286 1.145 7.746 1.00 96.38 91 PHE A CA 1
ATOM 769 C C . PHE A 1 91 ? 4.143 1.858 9.095 1.00 96.38 91 PHE A C 1
ATOM 771 O O . PHE A 1 91 ? 3.647 1.268 10.053 1.00 96.38 91 PHE A O 1
ATOM 778 N N . LEU A 1 92 ? 4.484 3.148 9.178 1.00 95.69 92 LEU A N 1
ATOM 779 C CA . LEU A 1 92 ? 4.239 3.932 10.394 1.00 95.69 92 LEU A CA 1
ATOM 780 C C . LEU A 1 92 ? 2.745 4.004 10.733 1.00 95.69 92 LEU A C 1
ATOM 782 O O . LEU A 1 92 ? 2.368 3.851 11.896 1.00 95.69 92 LEU A O 1
ATOM 786 N N . ARG A 1 93 ? 1.885 4.181 9.719 1.00 95.38 93 ARG A N 1
ATOM 787 C CA . ARG A 1 93 ? 0.432 4.169 9.901 1.00 95.38 93 ARG A CA 1
ATOM 788 C C . ARG A 1 93 ? -0.082 2.796 10.335 1.00 95.38 93 ARG A C 1
ATOM 790 O O . ARG A 1 93 ? -0.972 2.757 11.179 1.00 95.38 93 ARG A O 1
ATOM 797 N N . ILE A 1 94 ? 0.482 1.692 9.829 1.00 95.81 94 ILE A N 1
ATOM 798 C CA . ILE A 1 94 ? 0.201 0.341 10.352 1.00 95.81 94 ILE A CA 1
ATOM 799 C C . ILE A 1 94 ? 0.491 0.308 11.850 1.00 95.81 94 ILE A C 1
ATOM 801 O O . ILE A 1 94 ? -0.380 -0.081 12.622 1.00 95.81 94 ILE A O 1
ATOM 805 N N . GLY A 1 95 ? 1.659 0.796 12.271 1.00 94.06 95 GLY A N 1
ATOM 806 C CA . GLY A 1 95 ? 2.034 0.830 13.681 1.00 94.06 95 GLY A CA 1
ATOM 807 C C . GLY 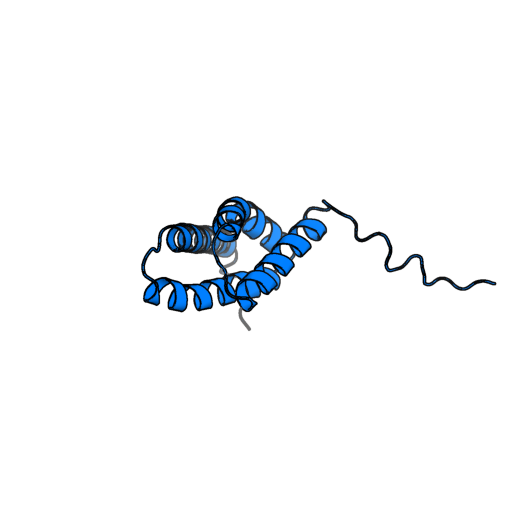A 1 95 ? 1.004 1.532 14.573 1.00 94.06 95 GLY A C 1
ATOM 808 O O . GLY A 1 95 ? 0.618 0.987 15.603 1.00 94.06 95 GLY A O 1
ATOM 809 N N . ILE A 1 96 ? 0.487 2.681 14.131 1.00 92.44 96 ILE A N 1
ATOM 810 C CA . ILE A 1 96 ? -0.541 3.447 14.854 1.00 92.44 96 ILE A CA 1
ATOM 811 C C . ILE A 1 96 ? -1.896 2.725 14.827 1.00 92.44 96 ILE A C 1
ATOM 813 O O . ILE A 1 96 ? -2.537 2.544 15.861 1.00 92.44 96 ILE A O 1
ATOM 817 N N . VAL A 1 97 ? -2.357 2.304 13.644 1.00 94.50 97 VAL A N 1
ATOM 818 C CA . VAL A 1 97 ? -3.692 1.713 13.466 1.00 94.50 97 VAL A CA 1
ATOM 819 C C . VAL A 1 97 ? -3.794 0.380 14.206 1.00 94.50 97 VAL A C 1
ATOM 821 O O . VAL A 1 97 ? -4.769 0.148 14.922 1.00 94.50 97 VAL A O 1
ATOM 824 N N . PHE A 1 98 ? -2.782 -0.476 14.099 1.00 93.44 98 PHE A N 1
ATOM 825 C CA . PHE A 1 98 ? -2.722 -1.769 14.784 1.00 93.44 98 PHE A CA 1
ATOM 826 C C . PHE A 1 98 ? -2.208 -1.671 16.225 1.00 93.44 98 PHE A C 1
ATOM 828 O O . PHE A 1 98 ? -2.153 -2.692 16.899 1.00 93.44 98 PHE A O 1
ATOM 835 N N . ARG A 1 99 ? -1.901 -0.460 16.715 1.00 91.06 99 ARG A N 1
ATOM 836 C CA . ARG A 1 99 ? -1.386 -0.208 18.071 1.00 91.06 99 ARG A CA 1
ATOM 837 C C . ARG A 1 99 ? -0.135 -1.041 18.396 1.00 91.06 99 ARG A C 1
ATOM 839 O O . ARG A 1 99 ? 0.009 -1.538 19.504 1.00 91.06 99 ARG A O 1
ATOM 846 N N . ILE A 1 100 ? 0.759 -1.187 17.416 1.00 91.19 100 ILE A N 1
ATOM 847 C CA . ILE A 1 100 ? 2.049 -1.888 17.559 1.00 91.19 100 ILE A CA 1
ATOM 848 C C . ILE A 1 100 ? 3.026 -1.032 18.371 1.00 91.19 100 ILE A C 1
ATOM 850 O O . ILE A 1 100 ? 3.775 -1.546 19.191 1.00 91.19 100 ILE A O 1
ATOM 854 N N . TRP A 1 101 ? 2.995 0.284 18.155 1.00 83.44 101 TRP A N 1
ATOM 855 C CA . TRP A 1 101 ? 3.664 1.258 19.005 1.00 83.44 101 TRP A CA 1
ATOM 856 C C . TRP A 1 101 ? 2.676 2.383 19.291 1.00 83.44 101 TRP A C 1
ATOM 858 O O . TRP A 1 101 ? 1.999 2.890 18.391 1.00 83.44 101 TRP A O 1
ATOM 868 N N . LEU A 1 102 ? 2.552 2.737 20.562 1.00 65.06 102 LEU A N 1
ATOM 869 C CA . LEU A 1 102 ? 1.882 3.960 20.956 1.00 65.06 102 LEU A CA 1
ATOM 870 C C . LEU A 1 102 ? 2.935 5.056 20.813 1.00 65.06 102 LEU A C 1
ATOM 872 O O . LEU A 1 102 ? 4.018 4.945 21.382 1.00 65.06 102 LEU A O 1
ATOM 876 N N . ALA A 1 103 ? 2.649 6.098 20.034 1.00 58.19 103 ALA A N 1
ATOM 877 C CA . ALA A 1 103 ? 3.428 7.333 20.080 1.00 58.19 103 ALA A CA 1
ATOM 878 C C . ALA A 1 103 ? 3.116 8.056 21.405 1.00 58.19 103 ALA A C 1
ATOM 880 O O . ALA A 1 103 ? 2.534 9.138 21.420 1.00 58.19 103 ALA A O 1
ATOM 881 N N . ASP A 1 104 ? 3.415 7.399 22.519 1.00 54.69 104 ASP A N 1
ATOM 882 C CA . ASP A 1 104 ? 3.083 7.824 23.868 1.00 54.69 104 ASP A CA 1
ATOM 883 C C . ASP A 1 104 ? 4.195 8.732 24.392 1.00 54.69 104 ASP A C 1
ATOM 885 O O . ASP A 1 104 ? 4.912 8.354 25.300 1.00 54.69 104 ASP A O 1
ATOM 889 N N . GLU A 1 105 ? 4.438 9.881 23.741 1.00 51.47 105 GLU A N 1
ATOM 890 C CA . GLU A 1 105 ? 5.420 10.857 24.265 1.00 51.47 105 GLU A CA 1
ATOM 891 C C . GLU A 1 105 ? 5.423 12.265 23.635 1.00 51.47 105 GLU A C 1
ATOM 893 O O . GLU A 1 105 ? 6.214 13.110 24.040 1.00 51.47 105 GLU A O 1
ATOM 898 N N . GLN A 1 106 ? 4.540 12.604 22.685 1.00 48.16 106 GLN A N 1
ATOM 899 C CA . GLN A 1 106 ? 4.483 13.985 22.149 1.00 48.16 106 GLN A CA 1
ATOM 900 C C . GLN A 1 106 ? 3.504 14.912 22.901 1.00 48.16 106 GLN A C 1
ATOM 902 O O . GLN A 1 106 ? 3.433 16.100 22.594 1.00 48.16 106 GLN A O 1
ATOM 907 N N . LEU A 1 107 ? 2.768 14.413 23.907 1.00 45.50 107 LEU A N 1
ATOM 908 C CA . LEU A 1 107 ? 1.817 15.219 24.697 1.00 45.50 107 LEU A CA 1
ATOM 909 C C . LEU A 1 107 ? 2.057 15.247 26.215 1.00 45.50 107 LEU A C 1
ATOM 911 O O . LEU A 1 107 ? 1.541 16.154 26.861 1.00 45.50 107 LEU A O 1
ATOM 915 N N . SER A 1 108 ? 2.891 14.372 26.793 1.00 46.94 108 SER A N 1
ATOM 916 C CA . SER A 1 108 ? 3.253 14.491 28.221 1.00 46.94 108 SER A CA 1
ATOM 917 C C . SER A 1 108 ? 4.229 15.647 28.510 1.00 46.94 108 SER A C 1
ATOM 919 O O . SER A 1 108 ? 4.452 15.983 29.668 1.00 46.94 108 SER A O 1
ATOM 921 N N . GLY A 1 109 ? 4.793 16.290 27.480 1.00 48.25 109 GLY A N 1
ATOM 922 C CA . GLY A 1 109 ? 5.655 17.474 27.611 1.00 48.25 109 GLY A CA 1
ATOM 923 C C . GLY A 1 109 ? 4.915 18.821 27.606 1.00 48.25 109 GLY A C 1
ATOM 924 O O . GLY A 1 109 ? 5.559 19.864 27.522 1.00 48.25 109 GLY A O 1
ATOM 925 N N . ARG A 1 110 ? 3.574 18.833 27.636 1.00 52.41 110 ARG A N 1
ATOM 926 C CA . ARG A 1 110 ? 2.764 20.064 27.663 1.00 52.41 110 ARG A CA 1
ATOM 927 C C . ARG A 1 110 ? 1.678 20.016 28.740 1.00 52.41 110 ARG A C 1
ATOM 929 O O . ARG A 1 110 ? 0.496 20.103 28.430 1.00 52.41 110 ARG A O 1
ATOM 936 N N . LEU A 1 111 ? 2.080 19.938 30.005 1.00 45.97 111 LEU A N 1
ATOM 937 C CA . LEU A 1 111 ? 1.290 20.477 31.116 1.00 45.97 111 LEU A CA 1
ATOM 938 C C . LEU A 1 111 ? 2.201 21.370 31.982 1.00 45.97 111 LEU A C 1
ATOM 940 O O . LEU A 1 111 ? 3.376 21.040 32.146 1.00 45.97 111 LEU A O 1
ATOM 944 N N . PRO A 1 112 ? 1.704 22.534 32.440 1.00 50.53 112 PRO A N 1
ATOM 945 C CA . PRO A 1 112 ? 2.523 23.610 32.990 1.00 50.53 112 PRO A CA 1
ATOM 946 C C . PRO A 1 112 ? 2.997 23.270 34.406 1.00 50.53 112 PRO A C 1
ATOM 948 O O . PRO A 1 112 ? 2.231 22.739 35.207 1.00 50.53 112 PRO A O 1
ATOM 951 N N . SER A 1 113 ? 4.248 23.601 34.723 1.00 52.22 113 SER A N 1
ATOM 952 C CA . SER A 1 113 ? 4.705 23.671 36.111 1.00 52.22 113 SER A CA 1
ATOM 953 C C . SER A 1 113 ? 4.025 24.857 36.796 1.00 52.22 113 SER A C 1
ATOM 955 O O . SER A 1 113 ? 4.075 25.970 36.265 1.00 52.22 113 SER A O 1
ATOM 957 N N . SER A 1 114 ? 3.378 24.559 37.924 1.00 59.28 114 SER A N 1
ATOM 958 C CA . SER A 1 114 ? 2.732 25.472 38.872 1.00 59.28 114 SER A CA 1
ATOM 959 C C . SER A 1 114 ? 3.551 26.703 39.246 1.00 59.28 114 SER A C 1
ATOM 961 O O . SER A 1 114 ? 4.798 26.601 39.264 1.00 59.28 114 SER A O 1
#

Organism: Eleutherodactylus coqui (NCBI:txid57060)

=== Feature glossary ===
Key to the feature types in this record:

pLDDT. pLDDT is the predicted lDDT-Cα score: AlphaFold's confidence that the local environment of each residue (all inter-atomic distances within 15 Å) is correctly placed. It is a per-residue number between 0 and 100, with higher meaning more reliable.

Radius of gyration, Cα contacts, bounding box. The geometric summary reports three shape descriptors. Rg (radius of gyration) measures how spread out the Cα atoms are about their centre of mass; compact globular proteins have small Rg, elongated or unfolded ones large. Cα contacts (<8 Å, |i−j|>4) count long-range residue pairs in spatial proximity — high for tightly packed folds, near zero for rods or random coil. The bounding-box extents give the protein's footprint along x, y, z in Å.

Backbone torsions (φ/ψ). Backbone dihedral angles. Every residue except chain termini has a φ (preceding-C → N → Cα → C) and a ψ (N → Cα → C → next-N). They are reported in degrees following the IUPAC sign convention. Secondary structure is essentially a statement about which (φ, ψ) basin each residue occupies.

Contact-map, Ramachandran, and PAE plots. Plot images: a contact map (which residues are close in 3D, as an N×N binary image), a Ramachandran scatter (backbone torsion angles, revealing secondary-structure composition at a glance), and — for AlphaFold structures — a PAE heatmap (pairwise prediction confidence).

Predicted aligned error. Predicted Aligned Error (PAE) is an AlphaFold confidence matrix: entry (i, j) is the expected error in the position of residue j, in ångströms, when the prediction is superimposed on the true structure at residue i. Low PAE within a block of residues means that block is internally rigid and well-predicted; high PAE between two blocks means their relative placement is uncertain even if each block individually is confident.

Secondary structure (3-state, P-SEA). Three-state secondary structure (P-SEA) collapses the eight DSSP classes into helix (a), strand (b), and coil (c). P-SEA assigns these from Cα geometry alone — distances and angles — without requiring backbone oxygens, so it works on any Cα trace.

Solvent-accessible surface area. Solvent-accessible surface area (SASA) is the area in Å² traced out by the centre of a 1.4 Å probe sphere (a water molecule) rolled over the protein's van der Waals surface (Shrake–Rupley / Lee–Richards construction). Buried residues have near-zero SASA; fully exposed residues can exceed 200 Å². The total SASA scales roughly with the number of surface residues.

Foldseek 3Di. The Foldseek 3Di string encodes local tertiary geometry as a 20-letter alphabet — one character per residue — derived from the relative positions of nearby Cα atoms. Unlike the amino-acid sequence, 3Di is a direct function of the 3D structure, so two proteins with the same fold have similar 3Di strings even at low sequence identity.

B-factor. For experimental (PDB) structures, the B-factor (temperature factor) quantifies the positional spread of each atom in the crystal — a combination of thermal vibration and static disorder — in units of Å². High B-factors mark flexible loops or poorly resolved regions; low B-factors mark the rigid, well-ordered core.

mmCIF coordinates. The mmCIF block holds the 3D Cartesian coordinates of each backbone atom (N, Cα, C, O) in ångströms. mmCIF is the PDB's canonical archive format — a tagged-loop text representation of the atomic model.

InterPro / GO / CATH / organism. Functional annotations link the protein to curated databases. InterPro entries identify conserved domains and families by matching the sequence against member-database signatures (Pfam, PROSITE, CDD, …). Gene Ontology (GO) terms describe molecular function, biological process, and cellular component in a controlled vocabulary. CATH places the structure in a hierarchical fold classification (Class/Architecture/Topology/Homologous-superfamily). The organism is the source species.

Rendered structure images. Structure images are PyMOL renders from six orthogonal camera directions. Cartoon representation draws helices as coils and strands as arrows; sticks shows the backbone as bonds; surface shows the solvent-excluded envelope. Rainbow coloring maps sequence position to hue (blue→red, N→C); chain coloring assigns a distinct color per polypeptide.

Sequence. This is the polypeptide sequence — one letter per residue, N-terminus first. Length ranges from a few dozen residues for small domains to over a thousand for large multi-domain proteins.

Secondary structure (8-state, DSSP). The SS8 string is DSSP's per-residue secondary-structure call. α-helix (H) means an i→i+4 H-bond ladder; β-strand (E) means the residue participates in a β-sheet; 3₁₀ (G) and π (I) are tighter and wider helices; T/S are turns/bends; '-' is loop.

Nearest PDB structures. Structural nearest neighbors (via Foldseek easy-search vs the PDB). Reported per hit: target PDB id, E-value, and alignment TM-score. A TM-score above ~0.5 is the conventional threshold for 'same fold'.